Protein AF-A0A3D0N3Y1-F1 (afdb_monomer)

Foldseek 3Di:
DDPFDWDKDKDFDADLQRHTDDIDMDDTDGQDPVNCVVCPPNSVVCCLQPVGPLVRQVPDPDHDQEAEDADLSSLSNCVVDPHFYKYKAWADPVRDGPDDPDDPQQKDKDWDAAPVRTIIIIIHGGDDVVSVVSVCVVVNSSRDNDDPCVVVVVRVVVVVVVVPDDDDD

pLDDT: mean 86.11, std 14.55, range [34.03, 98.5]

Sequence (169 aa):
MADGQSYTGGLLVVNEDGFPQEFRCTEPIRPSTVQSILYGDSFRKYMFTQLIGRNLFDHLSLRPKIVLVDDDQLLLIQDELPVHVAHLARLDDDGDVVQVGLDEEESSTFSLSTPQGTRVSVSLRGNEPARTAECRTILDVCAARMDVYEPFSRVSAVLEALERQPKGR

Solvent-accessible surface area (backbone atoms only — not comparable to full-atom values): 10012 Å² total; per-residue (Å²): 129,87,77,70,70,66,46,68,47,68,47,75,44,54,52,59,69,60,52,80,74,47,78,46,65,55,72,74,43,63,73,48,73,66,54,48,66,75,41,46,82,56,37,60,54,49,43,52,32,54,68,35,48,40,48,50,57,72,70,46,89,72,83,72,84,61,47,79,38,82,45,71,79,58,46,69,28,41,86,72,43,100,47,53,45,34,24,52,40,67,33,51,98,88,63,51,74,76,75,77,95,60,62,72,84,48,35,36,75,49,77,49,58,24,79,84,66,52,39,33,37,38,39,30,77,40,68,50,70,68,61,54,52,51,54,46,58,56,46,53,58,26,20,67,57,22,64,83,64,56,60,56,56,53,44,53,53,50,52,54,52,59,70,69,49,76,78,81,130

Secondary structure (DSSP, 8-state):
------B--EEEEE-TT--EEEEEEPPPB---HHHHHHHTTHHHHHIIIIIIIIHHHHT-SS--SEEEESSGGGGGGGGT-SSEEEEEEEBPTT--BS---S-GGGEEEEEEE-TTS-EEEEEEES--HHHHHHHHHHHHHHHTTS-SSHHHHHHHHHHHHHHHS----

Mean predicted aligned error: 6.5 Å

Structure (mmCIF, N/CA/C/O backbone):
data_AF-A0A3D0N3Y1-F1
#
_entry.id   AF-A0A3D0N3Y1-F1
#
loop_
_atom_site.group_PDB
_atom_site.id
_atom_site.type_symbol
_atom_site.label_atom_id
_atom_site.label_alt_id
_atom_site.label_comp_id
_atom_site.label_asym_id
_atom_site.label_entity_id
_atom_site.label_seq_id
_atom_site.pdbx_PDB_ins_code
_atom_site.Cartn_x
_atom_site.Cartn_y
_atom_site.Cartn_z
_atom_site.occupancy
_atom_site.B_iso_or_equiv
_atom_site.auth_seq_id
_atom_site.auth_comp_id
_atom_site.auth_asym_id
_atom_site.auth_atom_id
_atom_site.pdbx_PDB_model_num
ATOM 1 N N . MET A 1 1 ? -17.364 19.155 22.578 1.00 34.03 1 MET A N 1
ATOM 2 C CA . MET A 1 1 ? -17.255 17.785 23.120 1.00 34.03 1 MET A CA 1
ATOM 3 C C . MET A 1 1 ? -16.553 16.982 22.046 1.00 34.03 1 MET A C 1
ATOM 5 O O . MET A 1 1 ? -17.043 17.004 20.928 1.00 34.03 1 MET A O 1
ATOM 9 N N . ALA A 1 2 ? -15.344 16.488 22.321 1.00 35.00 2 ALA A N 1
ATOM 10 C CA . ALA A 1 2 ? -14.410 16.007 21.301 1.00 35.00 2 ALA A CA 1
ATOM 11 C C . ALA A 1 2 ? -14.993 14.804 20.549 1.00 35.00 2 ALA A C 1
ATOM 13 O O . ALA A 1 2 ? -15.145 13.730 21.127 1.00 35.00 2 ALA A O 1
ATOM 14 N N . ASP A 1 3 ? -15.354 15.020 19.288 1.00 43.31 3 ASP A N 1
ATOM 15 C CA . ASP A 1 3 ? -15.762 13.955 18.384 1.00 43.31 3 ASP A CA 1
ATOM 16 C C . ASP A 1 3 ? -14.501 13.141 18.073 1.00 43.31 3 ASP A C 1
ATOM 18 O O . ASP A 1 3 ? -13.540 13.647 17.491 1.00 43.31 3 ASP A O 1
ATOM 22 N N . GLY A 1 4 ? -14.425 11.928 18.617 1.00 57.06 4 GLY A N 1
ATOM 23 C CA . GLY A 1 4 ? -13.249 11.079 18.480 1.00 57.06 4 GLY A CA 1
ATOM 24 C C . GLY A 1 4 ? -13.124 10.611 17.037 1.00 57.06 4 GLY A C 1
ATOM 25 O O . GLY A 1 4 ? -13.927 9.787 16.600 1.00 57.06 4 GLY A O 1
ATOM 26 N N . GLN A 1 5 ? -12.122 11.122 16.316 1.00 69.38 5 GLN A N 1
ATOM 27 C CA . GLN A 1 5 ? -11.796 10.703 14.954 1.00 69.38 5 GLN A CA 1
ATOM 28 C C . GLN A 1 5 ? -11.720 9.167 14.891 1.00 69.38 5 GLN A C 1
ATOM 30 O O . GLN A 1 5 ? -10.928 8.551 15.609 1.00 69.38 5 GLN A O 1
ATOM 35 N N . SER A 1 6 ? -12.564 8.544 14.066 1.00 84.06 6 SER A N 1
ATOM 36 C CA . SER A 1 6 ? -12.449 7.121 13.750 1.00 84.06 6 SER A CA 1
ATOM 37 C C . SER A 1 6 ? -11.559 6.924 12.535 1.00 84.06 6 SER A C 1
ATOM 39 O O . SER A 1 6 ? -11.642 7.693 11.580 1.00 84.06 6 SER A O 1
ATOM 41 N N . TYR A 1 7 ? -10.752 5.872 12.568 1.00 88.00 7 TYR A N 1
ATOM 42 C CA . TYR A 1 7 ? -9.857 5.498 11.484 1.00 88.00 7 TYR A CA 1
ATOM 43 C C . TYR A 1 7 ? -10.297 4.166 10.894 1.00 88.00 7 TYR A C 1
ATOM 45 O O . TYR A 1 7 ? -10.515 3.201 11.627 1.00 88.00 7 TYR A O 1
ATOM 53 N N . THR A 1 8 ? -10.390 4.113 9.573 1.00 91.81 8 THR A N 1
ATOM 54 C CA . THR A 1 8 ? -10.692 2.898 8.816 1.00 91.81 8 THR A CA 1
ATOM 55 C C . THR A 1 8 ? -9.591 2.721 7.781 1.00 91.81 8 THR A C 1
ATOM 57 O O . THR A 1 8 ? -9.229 3.684 7.111 1.00 91.81 8 THR A O 1
ATOM 60 N N . GLY A 1 9 ? -9.042 1.514 7.652 1.00 93.56 9 GLY A N 1
ATOM 61 C CA . GLY A 1 9 ? -8.105 1.189 6.579 1.00 93.56 9 GLY A CA 1
ATOM 62 C C . GLY A 1 9 ? -8.722 0.252 5.556 1.00 93.56 9 GLY A C 1
ATOM 63 O O . GLY A 1 9 ? -9.558 -0.584 5.901 1.00 93.56 9 GLY A O 1
ATOM 64 N N . GLY A 1 10 ? -8.274 0.366 4.309 1.00 96.38 10 GLY A N 1
ATOM 65 C CA . GLY A 1 10 ? -8.626 -0.534 3.218 1.00 96.38 10 GLY A CA 1
ATOM 66 C C . GLY A 1 10 ? -7.376 -1.025 2.496 1.00 96.38 10 GLY A C 1
ATOM 67 O O . GLY A 1 10 ? -6.402 -0.290 2.365 1.00 96.38 10 GLY A O 1
ATOM 68 N N . LEU A 1 11 ? -7.407 -2.270 2.031 1.00 97.88 11 LEU A N 1
ATOM 69 C CA . LEU A 1 11 ? -6.348 -2.889 1.242 1.00 97.88 11 LEU A CA 1
ATOM 70 C C . LEU A 1 11 ? -6.977 -3.613 0.054 1.00 97.88 11 LEU A C 1
ATOM 72 O O . LEU A 1 11 ? -7.769 -4.542 0.228 1.00 97.88 11 LEU A O 1
ATOM 76 N N . LEU A 1 12 ? -6.624 -3.172 -1.151 1.00 98.50 12 LEU A N 1
ATOM 77 C CA . LEU A 1 12 ? -7.068 -3.761 -2.409 1.00 98.50 12 LEU A CA 1
ATOM 78 C C . LEU A 1 12 ? -5.889 -4.455 -3.093 1.00 98.50 12 LEU A C 1
ATOM 80 O O . LEU A 1 12 ? -4.909 -3.811 -3.459 1.00 98.50 12 LEU A O 1
ATOM 84 N N . VAL A 1 13 ? -6.005 -5.762 -3.305 1.00 98.44 13 VAL A N 1
ATOM 85 C CA . VAL A 1 13 ? -5.075 -6.535 -4.131 1.00 98.44 13 VAL A CA 1
ATOM 86 C C . VAL A 1 13 ? -5.565 -6.494 -5.572 1.00 98.44 13 VAL A C 1
ATOM 88 O O . VAL A 1 13 ? -6.701 -6.878 -5.861 1.00 98.44 13 VAL A O 1
ATOM 91 N N . VAL A 1 14 ? -4.694 -6.064 -6.478 1.00 98.19 14 VAL A N 1
ATOM 92 C CA . VAL A 1 14 ? -4.914 -6.067 -7.929 1.00 98.19 14 VAL A CA 1
ATOM 93 C C . VAL A 1 14 ? -3.852 -6.923 -8.621 1.00 98.19 14 VAL A C 1
ATOM 95 O O . VAL A 1 14 ? -2.776 -7.148 -8.064 1.00 98.19 14 VAL A O 1
ATOM 98 N N . ASN A 1 15 ? -4.149 -7.414 -9.824 1.00 96.75 15 ASN A N 1
ATOM 99 C CA . ASN A 1 15 ? -3.128 -7.992 -10.704 1.00 96.75 15 ASN A CA 1
ATOM 100 C C . ASN A 1 15 ? -2.400 -6.894 -11.511 1.00 96.75 15 ASN A C 1
ATOM 102 O O . ASN A 1 15 ? -2.717 -5.713 -11.378 1.00 96.75 15 ASN A O 1
ATOM 106 N N . GLU A 1 16 ? -1.451 -7.275 -12.373 1.00 94.88 16 GLU A N 1
ATOM 107 C CA . GLU A 1 16 ? -0.682 -6.332 -13.201 1.00 94.88 16 GLU A CA 1
ATOM 108 C C . GLU A 1 16 ? -1.524 -5.522 -14.204 1.00 94.88 16 GLU A C 1
ATOM 110 O O . GLU A 1 16 ? -1.054 -4.515 -14.720 1.00 94.88 16 GLU A O 1
ATOM 115 N N . ASP A 1 17 ? -2.762 -5.941 -14.471 1.00 94.69 17 ASP A N 1
ATOM 116 C CA . ASP A 1 17 ? -3.725 -5.243 -15.330 1.00 94.69 17 ASP A CA 1
ATOM 117 C C . ASP A 1 17 ? -4.657 -4.304 -14.543 1.00 94.69 17 ASP A C 1
ATOM 119 O O . ASP A 1 17 ? -5.557 -3.687 -15.111 1.00 94.69 17 ASP A O 1
ATOM 123 N N . GLY A 1 18 ? -4.492 -4.217 -13.221 1.00 94.50 18 GLY A N 1
ATOM 124 C CA . GLY A 1 18 ? -5.340 -3.408 -12.348 1.00 94.50 18 GLY A CA 1
ATOM 125 C C . GLY A 1 18 ? -6.692 -4.043 -12.013 1.00 94.50 18 GLY A C 1
ATOM 126 O O . GLY A 1 18 ? -7.509 -3.404 -11.338 1.00 94.50 18 GLY A O 1
ATOM 127 N N . PHE A 1 19 ? -6.947 -5.294 -12.416 1.00 97.25 19 PHE A N 1
ATOM 128 C CA . PHE A 1 19 ? -8.180 -5.995 -12.057 1.00 97.25 19 PHE A CA 1
ATOM 129 C C . PHE A 1 19 ? -8.186 -6.348 -10.563 1.00 97.25 19 PHE A C 1
ATOM 131 O O . PHE A 1 19 ? -7.254 -7.008 -10.092 1.00 97.25 19 PHE A O 1
ATOM 138 N N . PRO A 1 20 ? -9.237 -5.963 -9.815 1.00 98.00 20 PRO A N 1
ATOM 139 C CA . PRO A 1 20 ? -9.332 -6.235 -8.385 1.00 98.00 20 PRO A CA 1
ATOM 140 C C . PRO A 1 20 ? -9.508 -7.736 -8.132 1.00 98.00 20 PRO A C 1
ATOM 142 O O . PRO A 1 20 ? -10.374 -8.371 -8.731 1.00 98.00 20 PRO A O 1
ATOM 145 N N . GLN A 1 21 ? -8.682 -8.294 -7.249 1.00 98.19 21 GLN A N 1
ATOM 146 C CA . GLN A 1 21 ? -8.660 -9.721 -6.909 1.00 98.19 21 GLN A CA 1
ATOM 147 C C . GLN A 1 21 ? -9.186 -9.982 -5.495 1.00 98.19 21 GLN A C 1
ATOM 149 O O . GLN A 1 21 ? -9.940 -10.925 -5.271 1.00 98.19 21 GLN A O 1
ATOM 154 N N . GLU A 1 22 ? -8.801 -9.145 -4.532 1.00 98.38 22 GLU A N 1
ATOM 155 C CA . GLU A 1 22 ? -9.214 -9.268 -3.135 1.00 98.38 22 GLU A CA 1
ATOM 156 C C . GLU A 1 22 ? -9.285 -7.880 -2.495 1.00 98.38 22 GLU A C 1
ATOM 158 O O . GLU A 1 22 ? -8.412 -7.048 -2.726 1.00 98.38 22 GLU A O 1
ATOM 163 N N . PHE A 1 23 ? -10.310 -7.630 -1.681 1.00 97.94 23 PHE A N 1
ATOM 164 C CA . PHE A 1 23 ? -10.439 -6.406 -0.893 1.00 97.94 23 PHE A CA 1
ATOM 165 C C . PHE A 1 23 ? -10.650 -6.748 0.581 1.00 97.94 23 PHE A C 1
ATOM 167 O O . PHE A 1 23 ? -11.456 -7.621 0.916 1.00 97.94 23 PHE A O 1
ATOM 174 N N . ARG A 1 24 ? -9.946 -6.035 1.461 1.00 97.50 24 ARG A N 1
ATOM 175 C CA . ARG A 1 24 ? -10.121 -6.073 2.916 1.00 97.50 24 ARG A CA 1
ATOM 176 C C . ARG A 1 24 ? -10.264 -4.654 3.446 1.00 97.50 24 ARG A C 1
ATOM 178 O O . ARG A 1 24 ? -9.642 -3.733 2.928 1.00 97.50 24 ARG A O 1
ATOM 185 N N . CYS A 1 25 ? -11.037 -4.494 4.510 1.00 96.50 25 CYS A N 1
ATOM 186 C CA . CYS A 1 25 ? -11.082 -3.264 5.289 1.00 96.50 25 CYS A CA 1
ATOM 187 C C . CYS A 1 25 ? -11.163 -3.593 6.779 1.00 96.50 25 CYS A C 1
ATOM 189 O O . CYS A 1 25 ? -11.646 -4.664 7.155 1.00 96.50 25 CYS A O 1
ATOM 191 N N . THR A 1 26 ? -10.694 -2.681 7.623 1.00 94.56 26 THR A N 1
ATOM 192 C CA . THR A 1 26 ? -10.857 -2.806 9.074 1.00 94.56 26 THR A CA 1
ATOM 193 C C . THR A 1 26 ? -12.243 -2.334 9.496 1.00 94.56 26 THR A C 1
ATOM 195 O O . THR A 1 26 ? -12.900 -1.569 8.789 1.00 94.56 26 THR A O 1
ATOM 198 N N . GLU A 1 27 ? -12.687 -2.730 10.687 1.00 90.81 27 GLU A N 1
ATOM 199 C CA . GLU A 1 27 ? -13.739 -1.969 11.362 1.00 90.81 27 GLU A CA 1
ATOM 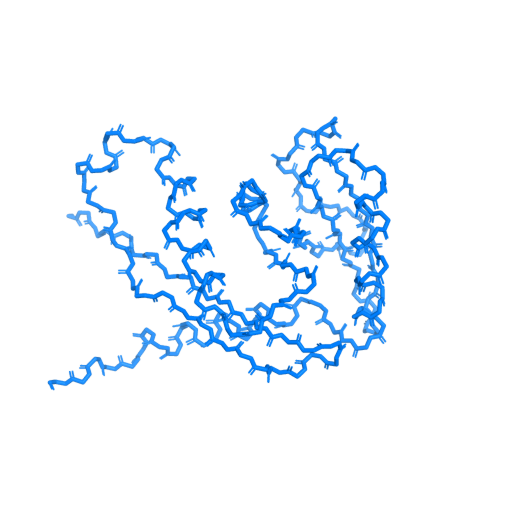200 C C . GLU A 1 27 ? -13.206 -0.583 11.782 1.00 90.81 27 GLU A C 1
ATOM 202 O O . GLU A 1 27 ? -11.991 -0.426 11.952 1.00 90.81 27 GLU A O 1
ATOM 207 N N . PRO A 1 28 ? -14.079 0.428 11.969 1.00 89.81 28 PRO A N 1
ATOM 208 C CA . PRO A 1 28 ? -13.653 1.744 12.434 1.00 89.81 28 PRO A CA 1
ATOM 209 C C . PRO A 1 28 ? -12.985 1.672 13.812 1.00 89.81 28 PRO A C 1
ATOM 211 O O . PRO A 1 28 ? -13.615 1.316 14.811 1.00 89.81 28 PRO A O 1
ATOM 214 N N . ILE A 1 29 ? -11.719 2.071 13.880 1.00 87.38 29 ILE A N 1
ATOM 215 C CA . ILE A 1 29 ? -10.925 2.116 15.106 1.00 87.38 29 ILE A CA 1
ATOM 216 C C . ILE A 1 29 ? -11.067 3.500 15.726 1.00 87.38 29 ILE A C 1
ATOM 218 O O . ILE A 1 29 ? -10.765 4.514 15.098 1.00 87.38 29 ILE A O 1
ATOM 222 N N . ARG A 1 30 ? -11.519 3.548 16.980 1.00 85.81 30 ARG A N 1
ATOM 223 C CA . ARG A 1 30 ? -11.622 4.785 17.760 1.00 85.81 30 ARG A CA 1
ATOM 224 C C . ARG A 1 30 ? -10.581 4.767 18.873 1.00 85.81 30 ARG A C 1
ATOM 226 O O . ARG A 1 30 ? -10.722 3.967 19.799 1.00 85.81 30 ARG A O 1
ATOM 233 N N . PRO A 1 31 ? -9.556 5.629 18.808 1.00 77.00 31 PRO A N 1
ATOM 234 C CA . PRO A 1 31 ? -8.602 5.776 19.896 1.00 77.00 31 PRO A CA 1
ATOM 235 C C . PRO A 1 31 ? -9.341 6.178 21.171 1.00 77.00 31 PRO A C 1
ATOM 237 O O . PRO A 1 31 ? -10.127 7.128 21.159 1.00 77.00 31 PRO A O 1
ATOM 240 N N . SER A 1 32 ? -9.107 5.482 22.283 1.00 80.00 32 SER A N 1
ATOM 241 C CA . SER A 1 32 ? -9.617 5.979 23.564 1.00 80.00 32 SER A CA 1
ATOM 242 C C . SER A 1 32 ? -8.782 7.174 24.029 1.00 80.00 32 SER A C 1
ATOM 244 O O . SER A 1 32 ? -7.571 7.213 23.812 1.00 80.00 32 SER A O 1
ATOM 246 N N . THR A 1 33 ? -9.397 8.121 24.742 1.00 76.81 33 THR A N 1
ATOM 247 C CA . THR A 1 33 ? -8.686 9.284 25.307 1.00 76.81 33 THR A CA 1
ATOM 248 C C . THR A 1 33 ? -7.487 8.866 26.162 1.00 76.81 33 THR A C 1
ATOM 250 O O . THR A 1 33 ? -6.437 9.495 26.105 1.00 76.81 33 THR A O 1
ATOM 253 N N . VAL A 1 34 ? -7.617 7.767 26.914 1.00 80.25 34 VAL A N 1
ATOM 254 C CA . VAL A 1 34 ? -6.527 7.208 27.727 1.00 80.25 34 VAL A CA 1
ATOM 255 C C . VAL A 1 34 ? -5.376 6.716 26.848 1.00 80.25 34 VAL A C 1
ATOM 257 O O . VAL A 1 34 ? -4.229 7.052 27.122 1.00 80.25 34 VAL A O 1
ATOM 260 N N . GLN A 1 35 ? -5.657 5.971 25.774 1.00 73.12 35 GLN A N 1
ATOM 261 C CA . GLN A 1 35 ? -4.623 5.514 24.837 1.00 73.12 35 GLN A CA 1
ATOM 262 C C . GLN A 1 35 ? -3.910 6.695 24.170 1.00 73.12 35 GLN A C 1
ATOM 264 O O . GLN A 1 35 ? -2.684 6.718 24.139 1.00 73.12 35 GLN A O 1
ATOM 269 N N . SER A 1 36 ? -4.648 7.704 23.704 1.00 74.75 36 SER A N 1
ATOM 270 C CA . SER A 1 36 ? -4.043 8.894 23.094 1.00 74.75 36 SER A CA 1
ATOM 271 C C . SER A 1 36 ? -3.103 9.628 24.056 1.00 74.75 36 SER A C 1
ATOM 273 O O . SER A 1 36 ? -2.031 10.055 23.642 1.00 74.75 36 SER A O 1
ATOM 275 N N . ILE A 1 37 ? -3.460 9.726 25.343 1.00 79.56 37 ILE A N 1
ATOM 276 C CA . ILE A 1 37 ? -2.592 10.329 26.367 1.00 79.56 37 ILE A CA 1
ATOM 277 C C . ILE A 1 37 ? -1.351 9.466 26.627 1.00 79.56 37 ILE A C 1
ATOM 279 O O . ILE A 1 37 ? -0.249 9.999 26.709 1.00 79.56 37 ILE A O 1
ATOM 283 N N . LEU A 1 38 ? -1.514 8.146 26.766 1.00 80.25 38 LEU A N 1
ATOM 284 C CA . LEU A 1 38 ? -0.414 7.241 27.122 1.00 80.25 38 LEU A CA 1
ATOM 285 C C . LEU A 1 38 ? 0.638 7.109 26.018 1.00 80.25 38 LEU A C 1
ATOM 287 O O . LEU A 1 38 ? 1.823 6.991 26.316 1.00 80.25 38 LEU A O 1
ATOM 291 N N . TYR A 1 39 ? 0.208 7.095 24.759 1.00 73.81 39 TYR A N 1
ATOM 292 C CA . TYR A 1 39 ? 1.088 6.827 23.624 1.00 73.81 39 TYR A CA 1
ATOM 293 C C . TYR A 1 39 ? 1.543 8.098 22.892 1.00 73.81 39 TYR A C 1
ATOM 295 O O . TYR A 1 39 ? 2.495 8.025 22.111 1.00 73.81 39 TYR A O 1
ATOM 303 N N . GLY A 1 40 ? 0.895 9.245 23.133 1.00 79.06 40 GLY A N 1
ATOM 304 C CA . GLY A 1 40 ? 1.218 10.516 22.482 1.00 79.06 40 GLY A CA 1
ATOM 305 C C . GLY A 1 40 ? 1.342 10.372 20.961 1.00 79.06 40 GLY A C 1
ATOM 306 O O . GLY A 1 40 ? 0.559 9.663 20.324 1.00 79.06 40 GLY A O 1
ATOM 307 N N . ASP A 1 41 ? 2.382 10.974 20.387 1.00 73.00 41 ASP A N 1
ATOM 308 C CA . ASP A 1 41 ? 2.642 10.957 18.939 1.00 73.00 41 ASP A CA 1
ATOM 309 C C . ASP A 1 41 ? 2.949 9.552 18.386 1.00 73.00 41 ASP A C 1
ATOM 311 O O . ASP A 1 41 ? 2.703 9.265 17.213 1.00 73.00 41 ASP A O 1
ATOM 315 N N . SER A 1 42 ? 3.407 8.624 19.237 1.00 80.44 42 SER A N 1
ATOM 316 C CA . SER A 1 42 ? 3.676 7.234 18.834 1.00 80.44 42 SER A CA 1
ATOM 317 C C . SER A 1 42 ? 2.398 6.424 18.608 1.00 80.44 42 SER A C 1
ATOM 319 O O . SER A 1 42 ? 2.438 5.381 17.949 1.00 80.44 42 SER A O 1
ATOM 321 N N . PHE A 1 43 ? 1.253 6.901 19.108 1.00 82.31 43 PHE A N 1
ATOM 322 C CA . PHE A 1 43 ? -0.022 6.216 18.926 1.00 82.31 43 PHE A CA 1
ATOM 323 C C . PHE A 1 43 ? -0.401 6.102 17.451 1.00 82.31 43 PHE A C 1
ATOM 325 O O . PHE A 1 43 ? -0.856 5.050 17.008 1.00 82.31 43 PHE A O 1
ATOM 332 N N . ARG A 1 44 ? -0.183 7.174 16.680 1.00 81.25 44 ARG A N 1
ATOM 333 C CA . ARG A 1 44 ? -0.533 7.223 15.258 1.00 81.25 44 ARG A CA 1
ATOM 334 C C . ARG A 1 44 ? 0.276 6.200 14.459 1.00 81.25 44 ARG A C 1
ATOM 336 O O . ARG A 1 44 ? -0.306 5.469 13.663 1.00 81.25 44 ARG A O 1
ATOM 343 N N . LYS A 1 45 ? 1.576 6.066 14.762 1.00 85.06 45 LYS A N 1
ATOM 344 C CA . LYS A 1 45 ? 2.440 5.016 14.201 1.00 85.06 45 LYS A CA 1
ATOM 345 C C . LYS A 1 45 ? 1.886 3.626 14.515 1.00 85.06 45 LYS A C 1
ATOM 347 O O . LYS A 1 45 ? 1.600 2.879 13.590 1.00 85.06 45 LYS A O 1
ATOM 352 N N . TYR A 1 46 ? 1.682 3.303 15.794 1.00 87.38 46 TYR A N 1
ATOM 353 C CA . TYR A 1 46 ? 1.161 1.993 16.204 1.00 87.38 46 TYR A CA 1
ATOM 354 C C . TYR A 1 46 ? -0.197 1.674 15.561 1.00 87.38 46 TYR A C 1
ATOM 356 O O . TYR A 1 46 ? -0.430 0.563 15.091 1.00 87.38 46 TYR A O 1
ATOM 364 N N . MET A 1 47 ? -1.093 2.656 15.500 1.00 88.69 47 MET A N 1
ATOM 365 C CA . MET A 1 47 ? -2.414 2.492 14.910 1.00 88.69 47 MET A CA 1
ATOM 366 C C . MET A 1 47 ? -2.336 2.150 13.418 1.00 88.69 47 MET A C 1
ATOM 368 O O . MET A 1 47 ? -2.959 1.181 12.989 1.00 88.69 47 MET A O 1
ATOM 372 N N . PHE A 1 48 ? -1.564 2.901 12.632 1.00 88.69 48 PHE A N 1
ATOM 373 C CA . PHE A 1 48 ? -1.473 2.651 11.195 1.00 88.69 48 PHE A CA 1
ATOM 374 C C . PHE A 1 48 ? -0.685 1.390 10.856 1.00 88.69 48 PHE A C 1
ATOM 376 O O . PHE A 1 48 ? -1.102 0.643 9.971 1.00 88.69 48 PHE A O 1
ATOM 383 N N . THR A 1 49 ? 0.413 1.115 11.564 1.00 90.88 49 THR A N 1
ATOM 384 C CA . THR A 1 49 ? 1.254 -0.036 11.235 1.00 90.88 49 THR A CA 1
ATOM 385 C C . THR A 1 49 ? 0.681 -1.339 11.785 1.00 90.88 49 THR A C 1
ATOM 387 O O . THR A 1 49 ? 0.478 -2.277 11.021 1.00 90.88 49 THR A O 1
ATOM 390 N N . GLN A 1 50 ? 0.357 -1.398 13.079 1.00 90.44 50 GLN A N 1
ATOM 391 C CA . GLN A 1 50 ? -0.037 -2.639 13.756 1.00 90.44 50 GLN A CA 1
ATOM 392 C C . GLN A 1 50 ? -1.538 -2.903 13.674 1.00 90.44 50 GLN A C 1
ATOM 394 O O . GLN A 1 50 ? -1.964 -3.982 13.264 1.00 90.44 50 GLN A O 1
ATOM 399 N N . LEU A 1 51 ? -2.358 -1.927 14.074 1.00 90.88 51 LEU A N 1
ATOM 400 C CA . LEU A 1 51 ? -3.802 -2.155 14.183 1.00 90.88 51 LEU A CA 1
ATOM 401 C C . LEU A 1 51 ? -4.489 -2.206 12.821 1.00 90.88 51 LEU A C 1
ATOM 403 O O . LEU A 1 51 ? -5.436 -2.969 12.651 1.00 90.88 51 LEU A O 1
ATOM 407 N N . ILE A 1 52 ? -4.027 -1.390 11.872 1.00 93.56 52 ILE A N 1
ATOM 408 C CA . ILE A 1 52 ? -4.631 -1.295 10.547 1.00 93.56 52 ILE A CA 1
ATOM 409 C C . ILE A 1 52 ? -3.853 -2.130 9.540 1.00 93.56 52 ILE A C 1
ATOM 411 O O . ILE A 1 52 ? -4.339 -3.168 9.099 1.00 93.56 52 ILE A O 1
ATOM 415 N N . GLY A 1 53 ? -2.656 -1.701 9.149 1.00 94.25 53 GLY A N 1
ATOM 416 C CA . GLY A 1 53 ? -2.036 -2.271 7.962 1.00 94.25 53 GLY A CA 1
ATOM 417 C C . GLY A 1 53 ? -1.547 -3.711 8.149 1.00 94.25 53 GLY A C 1
ATOM 418 O O . GLY A 1 53 ? -1.801 -4.542 7.278 1.00 94.25 53 GLY A O 1
ATOM 419 N N . ARG A 1 54 ? -0.933 -4.055 9.292 1.00 95.25 54 ARG A N 1
ATOM 420 C CA . ARG A 1 54 ? -0.541 -5.443 9.585 1.00 95.25 54 ARG A CA 1
ATOM 421 C C . ARG A 1 54 ? -1.758 -6.358 9.668 1.00 95.25 54 ARG A C 1
ATOM 423 O O . ARG A 1 54 ? -1.743 -7.434 9.077 1.00 95.25 54 ARG A O 1
ATOM 430 N N . ASN A 1 55 ? -2.827 -5.907 10.328 1.00 95.44 55 ASN A N 1
ATOM 431 C CA . ASN A 1 55 ? -4.084 -6.649 10.400 1.00 95.44 55 ASN A CA 1
ATOM 432 C C . ASN A 1 55 ? -4.677 -6.916 9.005 1.00 95.44 55 ASN A C 1
ATOM 434 O O . ASN A 1 55 ? -5.009 -8.059 8.690 1.00 95.44 55 ASN A O 1
ATOM 438 N N . LEU A 1 56 ? -4.755 -5.890 8.150 1.00 96.88 56 LEU A N 1
ATOM 439 C CA . LEU A 1 56 ? -5.226 -6.030 6.769 1.00 96.88 56 LEU A CA 1
ATOM 440 C C . LEU A 1 56 ? -4.388 -7.044 5.986 1.00 96.88 56 LEU A C 1
ATOM 442 O O . LEU A 1 56 ? -4.951 -7.896 5.300 1.00 96.88 56 LEU A O 1
ATOM 446 N N . PHE A 1 57 ? -3.060 -6.965 6.103 1.00 97.31 57 PHE A N 1
ATOM 447 C CA . PHE A 1 57 ? -2.137 -7.843 5.389 1.00 97.31 57 PHE A CA 1
ATOM 448 C C . PHE A 1 57 ? -2.243 -9.305 5.841 1.00 97.31 57 PHE A C 1
ATOM 450 O O . PHE A 1 57 ? -2.330 -10.205 5.004 1.00 97.31 57 PHE A O 1
ATOM 457 N N . ASP A 1 58 ? -2.281 -9.554 7.153 1.00 96.56 58 ASP A N 1
ATOM 458 C CA . ASP A 1 58 ? -2.368 -10.907 7.716 1.00 96.56 58 ASP A CA 1
ATOM 459 C C . ASP A 1 58 ? -3.672 -11.619 7.313 1.00 96.56 58 ASP A C 1
ATOM 461 O O . ASP A 1 58 ? -3.698 -12.846 7.177 1.00 96.56 58 ASP A O 1
ATOM 465 N N . HIS A 1 59 ? -4.741 -10.856 7.069 1.00 96.69 59 HIS A N 1
ATOM 466 C CA . HIS A 1 59 ? -6.039 -11.365 6.622 1.00 96.69 59 HIS A CA 1
ATOM 467 C C . HIS A 1 59 ? -6.194 -11.498 5.102 1.00 96.69 59 HIS A C 1
ATOM 469 O O . HIS A 1 59 ? -7.248 -11.949 4.639 1.00 96.69 59 HIS A O 1
ATOM 475 N N . LEU A 1 60 ? -5.174 -11.157 4.313 1.00 97.44 60 LEU A N 1
ATOM 476 C CA . LEU A 1 60 ? -5.195 -11.458 2.887 1.00 97.44 60 LEU A CA 1
ATOM 477 C C . LEU A 1 60 ? -5.130 -12.969 2.644 1.00 97.44 60 LEU A C 1
ATOM 479 O O . LEU A 1 60 ? -4.407 -13.704 3.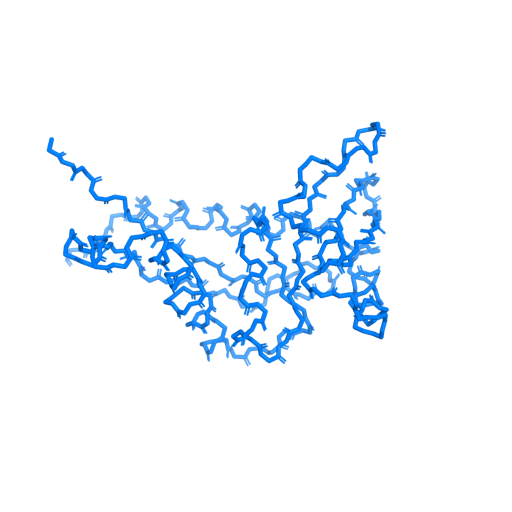320 1.00 97.44 60 LEU A O 1
ATOM 483 N N . SER A 1 61 ? -5.840 -13.436 1.622 1.00 97.31 61 SER A N 1
ATOM 484 C CA . SER A 1 61 ? -5.688 -14.789 1.076 1.00 97.31 61 SER A CA 1
ATOM 485 C C . SER A 1 61 ? -4.626 -14.814 -0.026 1.00 97.31 61 SER A C 1
ATOM 487 O O . SER A 1 61 ? -3.851 -15.764 -0.125 1.00 97.31 61 SER A O 1
ATOM 489 N N . LEU A 1 62 ? -4.540 -13.743 -0.815 1.00 96.56 62 LEU A N 1
ATOM 490 C CA . LEU A 1 62 ? -3.514 -13.537 -1.833 1.00 96.56 62 LEU A CA 1
ATOM 491 C C . LEU A 1 62 ? -2.289 -12.837 -1.234 1.00 96.56 62 LEU A C 1
ATOM 493 O O . LEU A 1 62 ? -2.410 -11.898 -0.455 1.00 96.56 62 LEU A O 1
ATOM 497 N N . ARG A 1 63 ? -1.081 -13.285 -1.588 1.00 95.38 63 ARG A N 1
ATOM 498 C CA . ARG A 1 63 ? 0.170 -12.641 -1.155 1.00 95.38 63 ARG A CA 1
ATOM 499 C C . ARG A 1 63 ? 0.665 -11.707 -2.265 1.00 95.38 63 ARG A C 1
ATOM 501 O O . ARG A 1 63 ? 1.131 -12.216 -3.287 1.00 95.38 63 ARG A O 1
ATOM 508 N N . PRO A 1 64 ? 0.537 -10.374 -2.119 1.00 96.88 64 PRO A N 1
ATOM 509 C CA . PRO A 1 64 ? 1.031 -9.441 -3.123 1.00 96.88 64 PRO A CA 1
ATOM 510 C C . PRO A 1 64 ? 2.564 -9.457 -3.161 1.00 96.88 64 PRO A C 1
ATOM 512 O O . PRO A 1 64 ? 3.214 -9.810 -2.179 1.00 96.88 64 PRO A O 1
ATOM 515 N N . LYS A 1 65 ? 3.144 -9.058 -4.298 1.00 96.56 65 LYS A N 1
ATOM 516 C CA . LYS A 1 65 ? 4.605 -8.915 -4.452 1.00 96.56 65 LYS A CA 1
ATOM 517 C C . LYS A 1 65 ? 5.136 -7.598 -3.882 1.00 96.56 65 LYS A C 1
ATOM 519 O O . LYS A 1 65 ? 6.309 -7.502 -3.547 1.00 96.56 65 LYS A O 1
ATOM 524 N N . ILE A 1 66 ? 4.273 -6.589 -3.812 1.00 97.56 66 ILE A N 1
ATOM 525 C CA . ILE A 1 66 ? 4.562 -5.256 -3.295 1.00 97.56 66 ILE A CA 1
ATOM 526 C C . ILE A 1 66 ? 3.269 -4.658 -2.739 1.00 97.56 66 ILE A C 1
ATOM 528 O O . ILE A 1 66 ? 2.188 -4.912 -3.274 1.00 97.56 66 ILE A O 1
ATOM 532 N N . VAL A 1 67 ? 3.379 -3.888 -1.663 1.00 97.88 67 VAL A N 1
ATOM 533 C CA . VAL A 1 67 ? 2.300 -3.078 -1.094 1.00 97.88 67 VAL A CA 1
ATOM 534 C C . VAL A 1 67 ? 2.582 -1.618 -1.419 1.00 97.88 67 VAL A C 1
ATOM 536 O O . VAL A 1 67 ? 3.704 -1.143 -1.258 1.00 97.88 67 VAL A O 1
ATOM 539 N N . LEU A 1 68 ? 1.557 -0.917 -1.892 1.00 97.50 68 LEU A N 1
ATOM 540 C CA . LEU A 1 68 ? 1.634 0.492 -2.254 1.00 97.50 68 LEU A CA 1
ATOM 541 C C . LEU A 1 68 ? 0.834 1.320 -1.254 1.00 97.50 68 LEU A C 1
ATOM 543 O O . LEU A 1 68 ? -0.259 0.913 -0.861 1.00 97.50 68 LEU A O 1
ATOM 547 N N . VAL A 1 69 ? 1.386 2.463 -0.856 1.00 95.88 69 VAL A N 1
ATOM 548 C CA . VAL A 1 69 ? 0.748 3.436 0.042 1.00 95.88 69 VAL A CA 1
ATOM 549 C C . VAL A 1 69 ? 0.754 4.825 -0.594 1.00 95.88 69 VAL A C 1
ATOM 551 O O . VAL A 1 69 ? 1.641 5.139 -1.386 1.00 95.88 69 VAL A O 1
ATOM 554 N N . ASP A 1 70 ? -0.237 5.643 -0.260 1.00 91.50 70 ASP A N 1
ATOM 555 C CA . ASP A 1 70 ? -0.456 7.003 -0.776 1.00 91.50 70 ASP A CA 1
ATOM 556 C C . ASP A 1 70 ? -0.110 8.109 0.240 1.00 91.50 70 ASP A C 1
ATOM 558 O O . ASP A 1 70 ? -0.238 9.290 -0.069 1.00 91.50 70 ASP A O 1
ATOM 562 N N . ASP A 1 71 ? 0.345 7.719 1.434 1.00 89.19 71 ASP A N 1
ATOM 563 C CA . ASP A 1 71 ? 0.844 8.592 2.499 1.00 89.19 71 ASP A CA 1
ATOM 564 C C . ASP A 1 71 ? 2.240 8.097 2.925 1.00 89.19 71 ASP A C 1
ATOM 566 O O . ASP A 1 71 ? 2.444 6.907 3.200 1.00 89.19 71 ASP A O 1
ATOM 570 N N . ASP A 1 72 ? 3.224 8.996 2.951 1.00 86.81 72 ASP A N 1
ATOM 571 C CA . ASP A 1 72 ? 4.622 8.676 3.243 1.00 86.81 72 ASP A CA 1
ATOM 572 C C . ASP A 1 72 ? 4.828 8.185 4.683 1.00 86.81 72 ASP A C 1
ATOM 574 O O . ASP A 1 72 ? 5.694 7.342 4.940 1.00 86.81 72 ASP A O 1
ATOM 578 N N . GLN A 1 73 ? 3.976 8.604 5.620 1.00 85.25 73 GLN A N 1
ATOM 579 C CA . GLN A 1 73 ? 4.005 8.155 7.010 1.00 85.25 73 GLN A CA 1
ATOM 580 C C . GLN A 1 73 ? 3.690 6.658 7.128 1.00 85.25 73 GLN A C 1
ATOM 582 O O . GLN A 1 73 ? 4.100 6.007 8.095 1.00 85.25 73 GLN A O 1
ATOM 587 N N . LEU A 1 74 ? 3.004 6.080 6.136 1.00 90.94 74 LEU A N 1
ATOM 588 C CA . LEU A 1 74 ? 2.710 4.650 6.088 1.00 90.94 74 LEU A CA 1
ATOM 589 C C . LEU A 1 74 ? 3.926 3.802 5.696 1.00 90.94 74 LEU A C 1
ATOM 591 O O . LEU A 1 74 ? 3.902 2.598 5.940 1.00 90.94 74 LEU A O 1
ATOM 595 N N . LEU A 1 75 ? 5.028 4.384 5.200 1.00 92.00 75 LEU A N 1
ATOM 596 C CA . LEU A 1 75 ? 6.272 3.638 4.934 1.00 92.00 75 LEU A CA 1
ATOM 597 C C . LEU A 1 75 ? 6.855 2.969 6.183 1.00 92.00 75 LEU A C 1
ATOM 599 O O . LEU A 1 75 ? 7.582 1.980 6.076 1.00 92.00 75 LEU A O 1
ATOM 603 N N . LEU A 1 76 ? 6.501 3.461 7.372 1.00 89.19 76 LEU A N 1
ATOM 604 C CA . LEU A 1 76 ? 6.864 2.852 8.652 1.00 89.19 76 LEU A CA 1
ATOM 605 C C . LEU A 1 76 ? 6.332 1.418 8.805 1.00 89.19 76 LEU A C 1
ATOM 607 O O . LEU A 1 76 ? 6.845 0.673 9.635 1.00 89.19 76 LEU A O 1
ATOM 611 N N . ILE A 1 77 ? 5.329 1.015 8.018 1.00 93.06 77 ILE A N 1
ATOM 612 C CA . ILE A 1 77 ? 4.790 -0.347 8.043 1.00 93.06 77 ILE A CA 1
ATOM 613 C C . ILE A 1 77 ? 5.729 -1.380 7.411 1.00 93.06 77 ILE A C 1
ATOM 615 O O . ILE A 1 77 ? 5.550 -2.574 7.630 1.00 93.06 77 ILE A O 1
ATOM 619 N N . GLN A 1 78 ? 6.746 -0.950 6.656 1.00 93.44 78 GLN A N 1
ATOM 620 C CA . GLN A 1 78 ? 7.746 -1.857 6.086 1.00 93.44 78 GLN A CA 1
ATOM 621 C C . GLN A 1 78 ? 8.379 -2.763 7.153 1.00 93.44 78 GLN A C 1
ATOM 623 O O . GLN A 1 78 ? 8.643 -3.928 6.870 1.00 93.44 78 GLN A O 1
ATOM 628 N N . ASP A 1 79 ? 8.580 -2.243 8.368 1.00 90.75 79 ASP A N 1
ATOM 629 C CA . ASP A 1 79 ? 9.175 -2.982 9.488 1.00 90.75 79 ASP A CA 1
ATOM 630 C C . ASP A 1 79 ? 8.236 -4.099 10.006 1.00 90.75 79 ASP A C 1
ATOM 632 O O . ASP A 1 79 ? 8.674 -5.025 10.685 1.00 90.75 79 ASP A O 1
ATOM 636 N N . GLU A 1 80 ? 6.946 -4.036 9.659 1.00 93.88 80 GLU A N 1
ATOM 637 C CA . GLU A 1 80 ? 5.908 -4.969 10.100 1.00 93.88 80 GLU A CA 1
ATOM 638 C C . GLU A 1 80 ? 5.496 -5.975 9.027 1.00 93.88 80 GLU A C 1
ATOM 640 O O . GLU A 1 80 ? 4.866 -6.982 9.355 1.00 93.88 80 GLU A O 1
ATOM 645 N N . LEU A 1 81 ? 5.799 -5.728 7.750 1.00 95.44 81 LEU A N 1
ATOM 646 C CA . LEU A 1 81 ? 5.352 -6.583 6.652 1.00 95.44 81 LEU A CA 1
ATOM 647 C C . LEU A 1 81 ? 6.506 -7.400 6.060 1.00 95.44 81 LEU A C 1
ATOM 649 O O . LEU A 1 81 ? 7.581 -6.864 5.808 1.00 95.44 81 LEU A O 1
ATOM 653 N N . PRO A 1 82 ? 6.281 -8.684 5.729 1.00 95.00 82 PRO A N 1
ATOM 654 C CA . PRO A 1 82 ? 7.279 -9.529 5.072 1.00 95.00 82 PRO A CA 1
ATOM 655 C C . PRO A 1 82 ? 7.377 -9.270 3.554 1.00 95.00 82 PRO A C 1
ATOM 657 O O . PRO A 1 82 ? 7.843 -10.129 2.811 1.00 95.00 82 PRO A O 1
ATOM 660 N N . VAL A 1 83 ? 6.872 -8.130 3.076 1.00 96.38 83 VAL A N 1
ATOM 661 C CA . VAL A 1 83 ? 6.824 -7.739 1.663 1.00 96.38 83 VAL A CA 1
ATOM 662 C C . VAL A 1 83 ? 7.326 -6.307 1.517 1.00 96.38 83 VAL A C 1
ATOM 664 O O . VAL A 1 83 ? 7.278 -5.523 2.466 1.00 96.38 83 VAL A O 1
ATOM 667 N N . HIS A 1 84 ? 7.793 -5.955 0.323 1.00 96.06 84 HIS A N 1
ATOM 668 C CA . HIS A 1 84 ? 8.172 -4.585 0.002 1.00 96.06 84 HIS A CA 1
ATOM 669 C C . HIS A 1 84 ? 6.975 -3.642 0.097 1.00 96.06 84 HIS A C 1
ATOM 671 O O . HIS A 1 84 ? 5.898 -3.938 -0.421 1.00 96.06 84 HIS A O 1
ATOM 677 N N . VAL A 1 85 ? 7.193 -2.493 0.721 1.00 97.00 85 VAL A N 1
ATOM 678 C CA . VAL A 1 85 ? 6.259 -1.377 0.823 1.00 97.00 85 VAL A CA 1
ATOM 679 C C . VAL A 1 85 ? 6.875 -0.176 0.127 1.00 97.00 85 VAL A C 1
ATOM 681 O O . VAL A 1 85 ? 8.026 0.175 0.403 1.00 97.00 85 VAL A O 1
ATOM 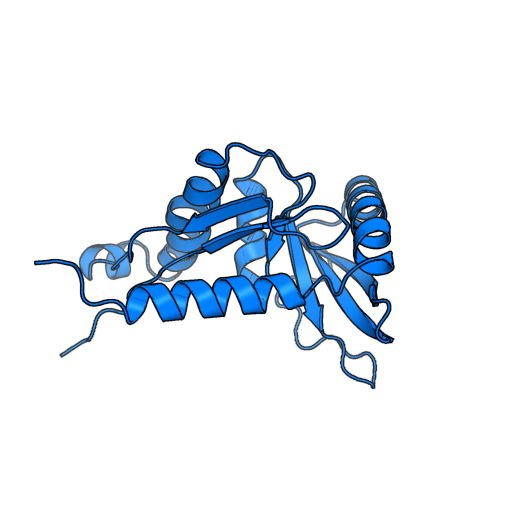684 N N . ALA A 1 86 ? 6.105 0.451 -0.756 1.00 96.62 86 ALA A N 1
ATOM 685 C CA . ALA A 1 86 ? 6.506 1.657 -1.459 1.00 96.62 86 ALA A CA 1
ATOM 686 C C . ALA A 1 86 ? 5.423 2.730 -1.374 1.00 96.62 86 ALA A C 1
ATOM 688 O O . ALA A 1 86 ? 4.234 2.441 -1.504 1.00 96.62 86 ALA A O 1
ATOM 689 N N . HIS A 1 87 ? 5.848 3.971 -1.183 1.00 95.56 87 HIS A N 1
ATOM 690 C CA . HIS A 1 87 ? 4.982 5.137 -1.244 1.00 95.56 87 HIS A CA 1
ATOM 691 C C . HIS A 1 87 ? 4.946 5.668 -2.670 1.00 95.56 87 HIS A C 1
ATOM 693 O O . HIS A 1 87 ? 5.996 5.776 -3.307 1.00 95.56 87 HIS A O 1
ATOM 699 N N . LEU A 1 88 ? 3.753 6.000 -3.154 1.00 93.94 88 LEU A N 1
ATOM 700 C CA . LEU A 1 88 ? 3.549 6.640 -4.444 1.00 93.94 88 LEU A CA 1
ATOM 701 C C . LEU A 1 88 ? 3.126 8.094 -4.251 1.00 93.94 88 LEU A C 1
ATOM 703 O O . LEU A 1 88 ? 2.097 8.363 -3.641 1.00 93.94 88 LEU A O 1
ATOM 707 N N . ALA A 1 89 ? 3.857 9.012 -4.876 1.00 90.44 89 ALA A N 1
ATOM 708 C CA . ALA A 1 89 ? 3.466 10.412 -5.008 1.00 90.44 89 ALA A CA 1
ATOM 709 C C . ALA A 1 89 ? 3.352 10.775 -6.489 1.00 90.44 89 ALA A C 1
ATOM 711 O O . ALA A 1 89 ? 4.215 10.417 -7.293 1.00 90.44 89 ALA A O 1
ATOM 712 N N . ARG A 1 90 ? 2.294 11.487 -6.880 1.00 86.25 90 ARG A N 1
ATOM 713 C CA . ARG A 1 90 ? 2.216 12.044 -8.236 1.00 86.25 90 ARG A CA 1
ATOM 714 C C . ARG A 1 90 ? 3.274 13.138 -8.378 1.00 86.25 90 ARG A C 1
ATOM 716 O O . ARG A 1 90 ? 3.484 13.911 -7.450 1.00 86.25 90 ARG A O 1
ATOM 723 N N . LEU A 1 91 ? 3.961 13.144 -9.514 1.00 80.50 91 LEU A N 1
ATOM 724 C CA . LEU A 1 91 ? 4.864 14.224 -9.887 1.00 80.50 91 LEU A CA 1
ATOM 725 C C . LEU A 1 91 ? 4.081 15.227 -10.724 1.00 80.50 91 LEU A C 1
ATOM 727 O O . LEU A 1 91 ? 3.376 14.829 -11.657 1.00 80.50 91 LEU A O 1
ATOM 731 N N . ASP A 1 92 ? 4.229 16.501 -10.391 1.00 70.81 92 ASP A N 1
ATOM 732 C CA . ASP A 1 92 ? 3.648 17.598 -11.157 1.00 70.81 92 ASP A CA 1
ATOM 733 C C . ASP A 1 92 ? 4.363 17.717 -12.521 1.00 70.81 92 ASP A C 1
ATOM 735 O O . ASP A 1 92 ? 5.410 17.097 -12.742 1.00 70.81 92 ASP A O 1
ATOM 739 N N . ASP A 1 93 ? 3.823 18.508 -13.456 1.00 62.47 93 ASP A N 1
ATOM 740 C CA . ASP A 1 93 ? 4.406 18.680 -14.803 1.00 62.47 93 ASP A CA 1
ATOM 741 C C . ASP A 1 93 ? 5.857 19.208 -14.769 1.00 62.47 93 ASP A C 1
ATOM 743 O O . ASP A 1 93 ? 6.655 18.888 -15.654 1.00 62.47 93 ASP A O 1
ATOM 747 N N . ASP A 1 94 ? 6.226 19.944 -13.715 1.00 63.09 94 ASP A N 1
ATOM 748 C CA . ASP A 1 94 ? 7.591 20.425 -13.457 1.00 63.09 94 ASP A CA 1
ATOM 749 C C . ASP A 1 94 ? 8.533 19.337 -12.892 1.00 63.09 94 ASP A C 1
ATOM 751 O O . ASP A 1 94 ? 9.743 19.537 -12.803 1.00 63.09 94 ASP A O 1
ATOM 755 N N . GLY A 1 95 ? 8.017 18.142 -12.580 1.00 55.38 95 GLY A N 1
ATOM 756 C CA . GLY A 1 95 ? 8.796 17.000 -12.094 1.00 55.38 95 GLY A CA 1
ATOM 757 C C . GLY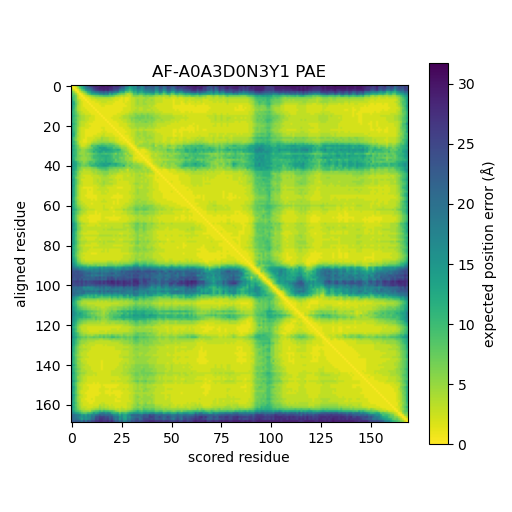 A 1 95 ? 9.226 17.094 -10.630 1.00 55.38 95 GLY A C 1
ATOM 758 O O . GLY A 1 95 ? 9.976 16.227 -10.175 1.00 55.38 95 GLY A O 1
ATOM 759 N N . ASP A 1 96 ? 8.746 18.104 -9.905 1.00 51.91 96 ASP A N 1
ATOM 760 C CA . ASP A 1 96 ? 9.007 18.266 -8.481 1.00 51.91 96 ASP A CA 1
ATOM 761 C C . ASP A 1 96 ? 8.220 17.233 -7.668 1.00 51.91 96 ASP A C 1
ATOM 763 O O . ASP A 1 96 ? 7.039 16.960 -7.902 1.00 51.91 96 ASP A O 1
ATOM 767 N N . VAL A 1 97 ? 8.906 16.622 -6.701 1.00 54.56 97 VAL A N 1
ATOM 768 C CA . VAL A 1 97 ? 8.274 15.719 -5.742 1.00 54.56 97 VAL A CA 1
ATOM 769 C C . VAL A 1 97 ? 7.483 16.574 -4.761 1.00 54.56 97 VAL A C 1
ATOM 771 O O . VAL A 1 97 ? 8.070 17.342 -3.997 1.00 54.56 97 VAL A O 1
ATOM 774 N N . VAL A 1 98 ? 6.158 16.431 -4.748 1.00 52.12 98 VAL A N 1
ATOM 775 C CA . VAL A 1 98 ? 5.315 17.038 -3.713 1.00 52.12 98 VAL A CA 1
ATOM 776 C C . VAL A 1 98 ? 5.583 16.298 -2.396 1.00 52.12 98 VAL A C 1
ATOM 778 O O . VAL A 1 98 ? 4.959 15.287 -2.103 1.00 52.12 98 VAL A O 1
ATOM 781 N N . GLN A 1 99 ? 6.575 16.802 -1.653 1.00 47.34 99 GLN A N 1
ATOM 782 C CA . GLN A 1 99 ? 7.007 16.435 -0.297 1.00 47.34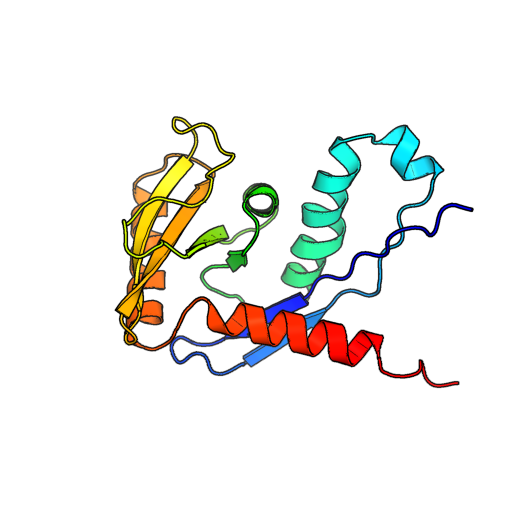 99 GLN A CA 1
ATOM 783 C C . GLN A 1 99 ? 7.409 14.964 -0.048 1.00 47.34 99 GLN A C 1
ATOM 785 O O . GLN A 1 99 ? 6.588 14.056 0.002 1.00 47.34 99 GLN A O 1
ATOM 790 N N . VAL A 1 100 ? 8.703 14.752 0.227 1.00 51.09 100 VAL A N 1
ATOM 791 C CA . VAL A 1 100 ? 9.235 13.539 0.872 1.00 51.09 100 VAL A CA 1
ATOM 792 C C . VAL A 1 100 ? 9.577 13.906 2.316 1.00 51.09 100 VAL A C 1
ATOM 794 O O . VAL A 1 100 ? 10.489 14.696 2.545 1.00 51.09 100 VAL A O 1
ATOM 797 N N . GLY A 1 101 ? 8.834 13.377 3.291 1.00 50.28 101 GLY A N 1
ATOM 798 C CA . GLY A 1 101 ? 9.080 13.552 4.726 1.00 50.28 101 GLY A CA 1
ATOM 799 C C . GLY A 1 101 ? 10.068 12.543 5.322 1.00 50.28 101 GLY A C 1
ATOM 800 O O . GLY A 1 101 ? 10.032 12.299 6.527 1.00 50.28 101 GLY A O 1
ATOM 801 N N . LEU A 1 102 ? 10.923 11.932 4.497 1.00 55.72 102 LEU A N 1
ATOM 802 C CA . LEU A 1 102 ? 11.974 11.014 4.937 1.00 55.72 102 LEU A CA 1
ATOM 803 C C . LEU A 1 102 ? 13.350 11.635 4.712 1.00 55.72 102 LEU A C 1
ATOM 805 O O . LEU A 1 102 ? 13.582 12.255 3.676 1.00 55.72 102 LEU A O 1
ATOM 809 N N . ASP A 1 103 ? 14.257 11.419 5.664 1.00 60.16 103 ASP A N 1
ATOM 810 C CA . ASP A 1 103 ? 15.663 11.791 5.527 1.00 60.16 103 ASP A CA 1
ATOM 811 C C . ASP A 1 103 ? 16.242 11.141 4.257 1.00 60.16 103 ASP A C 1
ATOM 813 O O . ASP A 1 103 ? 16.170 9.922 4.079 1.00 60.16 103 ASP A O 1
ATOM 817 N N . GLU A 1 104 ? 16.804 11.951 3.352 1.00 60.44 104 GLU A N 1
ATOM 818 C CA . GLU A 1 104 ? 17.302 11.497 2.041 1.00 60.44 104 GLU A CA 1
ATOM 819 C C . GLU A 1 104 ? 18.391 10.417 2.157 1.00 60.44 104 GLU A C 1
ATOM 821 O O . GLU A 1 104 ? 18.552 9.593 1.258 1.00 60.44 104 GLU A O 1
ATOM 826 N N . GLU A 1 105 ? 19.121 10.380 3.275 1.00 61.69 105 GLU A N 1
ATOM 827 C CA . GLU A 1 105 ? 20.142 9.362 3.544 1.00 61.69 105 GLU A CA 1
ATOM 828 C C . GLU A 1 105 ? 19.542 7.980 3.861 1.00 61.69 105 GLU A C 1
ATOM 830 O O . GLU A 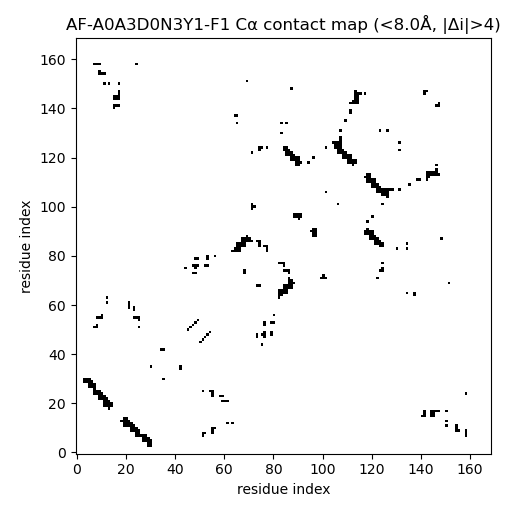1 105 ? 20.184 6.953 3.625 1.00 61.69 105 GLU A O 1
ATOM 835 N N . GLU A 1 106 ? 18.294 7.937 4.334 1.00 74.69 106 GLU A N 1
ATOM 836 C CA . GLU A 1 106 ? 17.592 6.723 4.758 1.00 74.69 106 GLU A CA 1
ATOM 837 C C . GLU A 1 106 ? 16.447 6.331 3.813 1.00 74.69 106 GLU A C 1
ATOM 839 O O . GLU A 1 106 ? 15.615 5.496 4.168 1.00 74.69 106 GLU A O 1
ATOM 844 N N . SER A 1 107 ? 16.381 6.898 2.607 1.00 84.44 107 SER A N 1
ATOM 845 C CA . SER A 1 107 ? 15.325 6.610 1.633 1.00 84.44 107 SER A CA 1
ATOM 846 C C . SER A 1 107 ? 15.894 6.384 0.235 1.00 84.44 107 SER A C 1
ATOM 848 O O . SER A 1 107 ? 16.862 7.010 -0.185 1.00 84.44 107 SER A O 1
ATOM 850 N N . SER A 1 108 ? 15.270 5.485 -0.520 1.00 88.56 108 SER A N 1
ATOM 851 C CA . SER A 1 108 ? 15.522 5.291 -1.949 1.00 88.56 108 SER A CA 1
ATOM 852 C C . SER A 1 108 ? 14.328 5.786 -2.749 1.00 88.56 108 SER A C 1
ATOM 854 O O . SER A 1 108 ? 13.204 5.354 -2.501 1.00 88.56 108 SER A O 1
ATOM 856 N N . THR A 1 109 ? 14.574 6.632 -3.749 1.00 91.25 109 THR A N 1
ATOM 857 C CA . THR A 1 109 ? 13.515 7.198 -4.595 1.00 91.25 109 THR A CA 1
ATOM 858 C C . THR A 1 109 ? 13.773 6.915 -6.069 1.00 91.25 109 THR A C 1
ATOM 860 O O . THR A 1 109 ? 14.910 6.952 -6.544 1.00 91.25 109 THR A O 1
ATOM 863 N N . PHE A 1 110 ? 12.711 6.651 -6.825 1.00 91.94 110 PHE A N 1
ATOM 864 C CA . PHE A 1 110 ? 12.755 6.621 -8.280 1.00 91.94 110 PHE A CA 1
ATOM 865 C C . PHE A 1 110 ? 11.452 7.080 -8.918 1.00 91.94 110 PHE A C 1
ATOM 867 O O . PHE A 1 110 ? 10.419 7.094 -8.271 1.00 91.94 110 PHE A O 1
ATOM 874 N N . SER A 1 111 ? 11.484 7.418 -10.208 1.00 91.75 111 SER A N 1
ATOM 875 C CA . SER A 1 111 ? 10.270 7.732 -10.962 1.00 91.75 111 SER A CA 1
ATOM 876 C C . SER A 1 111 ? 9.852 6.608 -11.908 1.00 91.75 111 SER A C 1
ATOM 878 O O . SER A 1 111 ? 10.684 5.839 -12.405 1.00 91.75 111 SER A O 1
ATOM 880 N N . LEU A 1 112 ? 8.544 6.560 -12.146 1.00 90.50 112 LEU A N 1
ATOM 881 C CA . LEU A 1 112 ? 7.835 5.729 -13.110 1.00 90.50 112 LEU A CA 1
ATOM 882 C C . LEU A 1 112 ? 6.969 6.621 -14.005 1.00 90.50 112 LEU A C 1
ATOM 884 O O . LEU A 1 112 ? 6.605 7.737 -13.628 1.00 90.50 112 LEU A O 1
ATOM 888 N N . SER A 1 113 ? 6.623 6.127 -15.189 1.00 88.62 113 SER A N 1
ATOM 889 C CA . SER A 1 113 ? 5.627 6.748 -16.069 1.00 88.62 113 SER A CA 1
ATOM 890 C C . SER A 1 113 ? 4.539 5.730 -16.382 1.00 88.62 113 SER A C 1
ATOM 892 O O . SER A 1 113 ? 4.846 4.599 -16.748 1.00 88.62 113 SER A O 1
ATOM 894 N N . THR A 1 114 ? 3.281 6.124 -16.215 1.00 83.75 114 THR A N 1
ATOM 895 C CA . THR A 1 114 ? 2.117 5.294 -16.559 1.00 83.75 114 THR A CA 1
ATOM 896 C C . THR A 1 114 ? 1.805 5.398 -18.060 1.00 83.75 114 THR A C 1
ATOM 898 O O . THR A 1 114 ? 2.288 6.326 -18.723 1.00 83.75 114 THR A O 1
ATOM 901 N N . PRO A 1 115 ? 0.943 4.533 -18.632 1.00 82.19 115 PRO A N 1
ATOM 902 C CA . PRO A 1 115 ? 0.627 4.568 -20.063 1.00 82.19 115 PRO A CA 1
ATOM 903 C C . PRO A 1 115 ? -0.123 5.846 -20.466 1.00 82.19 115 PRO A C 1
ATOM 905 O O . PRO A 1 115 ? -0.170 6.206 -21.638 1.00 82.19 115 PRO A O 1
ATOM 908 N N . GLN A 1 116 ? -0.711 6.533 -19.485 1.00 82.56 116 GLN A N 1
ATOM 909 C CA . GLN A 1 116 ? -1.468 7.774 -19.646 1.00 82.56 116 GLN A CA 1
ATOM 910 C C . GLN A 1 116 ? -0.568 9.018 -19.552 1.00 82.56 116 GLN A C 1
ATOM 912 O O . GLN A 1 116 ? -1.061 10.139 -19.632 1.00 82.56 116 GLN A O 1
ATOM 917 N N . GLY A 1 117 ? 0.747 8.834 -19.389 1.00 83.00 117 GLY A N 1
ATOM 918 C CA . GLY A 1 117 ? 1.723 9.918 -19.284 1.00 83.00 117 GLY A CA 1
ATOM 919 C C . GLY A 1 117 ? 1.894 10.480 -17.872 1.00 83.00 117 GLY A C 1
ATOM 920 O O . GLY A 1 117 ? 2.765 11.318 -17.664 1.00 83.00 117 GLY A O 1
ATOM 921 N N . THR A 1 118 ? 1.126 10.007 -16.885 1.00 82.56 118 THR A N 1
ATOM 922 C CA . THR A 1 118 ? 1.297 10.420 -15.485 1.00 82.56 118 THR A CA 1
ATOM 923 C C . THR A 1 118 ? 2.644 9.941 -14.963 1.00 82.56 118 THR A C 1
ATOM 925 O O . THR A 1 118 ? 2.942 8.743 -15.016 1.00 82.56 118 THR A O 1
ATOM 928 N N . ARG A 1 119 ? 3.441 10.871 -14.434 1.00 87.44 119 ARG A N 1
ATOM 929 C CA . ARG A 1 119 ? 4.703 10.576 -13.757 1.00 87.44 119 ARG A CA 1
ATOM 930 C C . ARG A 1 119 ? 4.446 10.376 -12.271 1.00 87.44 119 ARG A C 1
ATOM 932 O O . ARG A 1 119 ? 3.703 11.128 -11.646 1.00 87.44 119 ARG A O 1
ATOM 939 N N . VAL A 1 120 ? 5.056 9.341 -11.712 1.00 88.94 120 VAL A N 1
ATOM 940 C CA . VAL A 1 120 ? 4.878 8.961 -10.310 1.00 88.94 120 VAL A CA 1
ATOM 941 C C . VAL A 1 120 ? 6.254 8.797 -9.687 1.00 88.94 120 VAL A C 1
ATOM 943 O O . VAL A 1 120 ? 7.119 8.138 -10.263 1.00 88.94 120 VAL A O 1
ATOM 946 N N . SER A 1 121 ? 6.462 9.417 -8.533 1.00 92.06 121 SER A N 1
ATOM 947 C CA . SER A 1 121 ? 7.595 9.170 -7.653 1.00 92.06 121 SER A CA 1
ATOM 948 C C . SER A 1 121 ? 7.286 7.979 -6.759 1.00 92.06 121 SER A C 1
ATOM 950 O O . SER A 1 121 ? 6.182 7.860 -6.227 1.00 92.06 121 SER A O 1
ATOM 952 N N . VAL A 1 122 ? 8.266 7.105 -6.598 1.00 94.12 122 VAL A N 1
ATOM 953 C CA . VAL A 1 122 ? 8.231 5.934 -5.737 1.00 94.12 122 VAL A CA 1
ATOM 954 C C . VAL A 1 122 ? 9.296 6.108 -4.675 1.00 94.12 122 VAL A C 1
ATOM 956 O O . VAL A 1 122 ? 10.475 6.189 -5.018 1.00 94.12 122 VAL A O 1
ATOM 959 N N . SER A 1 123 ? 8.892 6.111 -3.410 1.00 94.25 123 SER A N 1
ATOM 960 C CA . SER A 1 123 ? 9.804 6.185 -2.268 1.00 94.25 123 SER A CA 1
ATOM 961 C C . SER A 1 123 ? 9.783 4.880 -1.477 1.00 94.25 123 SER A C 1
ATOM 963 O O . SER A 1 123 ? 8.723 4.300 -1.230 1.00 94.25 123 SER A O 1
ATOM 965 N N . LEU A 1 124 ? 10.960 4.422 -1.062 1.00 93.69 124 LEU A N 1
ATOM 966 C CA . LEU A 1 124 ? 11.180 3.232 -0.249 1.00 93.69 124 LEU A CA 1
ATOM 967 C C . LEU A 1 124 ? 11.925 3.628 1.023 1.00 93.69 124 LEU A C 1
ATOM 969 O O . LEU A 1 124 ? 12.907 4.363 0.966 1.00 93.69 124 LEU A O 1
ATOM 973 N N . ARG A 1 125 ? 11.509 3.073 2.163 1.00 91.56 125 ARG A N 1
ATOM 974 C CA . ARG A 1 125 ? 12.266 3.175 3.419 1.00 91.56 125 ARG A CA 1
ATOM 975 C C . ARG A 1 125 ? 13.578 2.398 3.302 1.00 91.56 125 ARG A C 1
ATOM 977 O O . ARG A 1 125 ? 13.535 1.216 2.972 1.00 91.56 125 ARG A O 1
ATOM 984 N N . GLY A 1 126 ? 14.696 3.015 3.652 1.00 88.06 126 GLY A N 1
ATOM 985 C CA . GLY A 1 126 ? 16.045 2.462 3.545 1.00 88.06 126 GLY A CA 1
ATOM 986 C C . GLY A 1 126 ? 16.695 2.724 2.183 1.00 88.06 126 GLY A C 1
ATOM 987 O O . GLY A 1 126 ? 16.022 2.902 1.169 1.00 88.06 126 GLY A O 1
ATOM 988 N N . ASN A 1 127 ? 18.029 2.707 2.156 1.00 86.75 127 ASN A N 1
ATOM 989 C CA . ASN A 1 127 ? 18.826 2.882 0.943 1.00 86.75 127 ASN A CA 1
ATOM 990 C C . ASN A 1 127 ? 19.530 1.574 0.545 1.00 86.75 127 ASN A C 1
ATOM 992 O O . ASN A 1 127 ? 20.746 1.426 0.661 1.00 86.75 127 ASN A O 1
ATOM 996 N N . GLU A 1 128 ? 18.737 0.588 0.122 1.00 91.50 128 GLU A N 1
ATOM 997 C CA . GLU A 1 128 ? 19.207 -0.747 -0.259 1.00 91.50 128 GLU A CA 1
ATOM 998 C C . GLU A 1 128 ? 19.074 -0.953 -1.781 1.00 91.50 128 GLU A C 1
ATOM 1000 O O . GLU A 1 128 ? 17.979 -1.252 -2.268 1.00 91.50 128 GLU A O 1
ATOM 1005 N N . PRO A 1 129 ? 20.168 -0.863 -2.566 1.00 92.31 129 PRO A N 1
ATOM 1006 C CA . PRO A 1 129 ? 20.092 -0.876 -4.030 1.00 92.31 129 PRO A CA 1
ATOM 1007 C C . PRO A 1 129 ? 19.410 -2.114 -4.624 1.00 92.31 129 PRO A C 1
ATOM 1009 O O . PRO A 1 129 ? 18.699 -2.014 -5.624 1.00 92.31 129 PRO A O 1
ATOM 1012 N N . ALA A 1 130 ? 19.603 -3.284 -4.005 1.00 94.25 130 ALA A N 1
ATOM 1013 C CA . ALA A 1 130 ? 18.996 -4.535 -4.456 1.00 94.25 130 ALA A CA 1
ATOM 1014 C C . ALA A 1 130 ? 17.465 -4.516 -4.310 1.00 94.25 130 ALA A C 1
ATOM 1016 O O . ALA A 1 130 ? 16.752 -4.862 -5.253 1.00 94.25 130 ALA A O 1
ATOM 1017 N N . ARG A 1 131 ? 16.960 -4.042 -3.164 1.00 93.44 131 ARG A N 1
ATOM 1018 C CA . ARG A 1 131 ? 15.523 -3.894 -2.907 1.00 93.44 131 ARG A CA 1
ATOM 1019 C C . ARG A 1 131 ? 14.902 -2.846 -3.825 1.00 93.44 131 ARG A C 1
ATOM 1021 O O . ARG A 1 131 ? 13.835 -3.083 -4.389 1.00 93.44 131 ARG A O 1
ATOM 1028 N N . THR A 1 132 ? 15.593 -1.729 -4.043 1.00 95.00 132 THR A N 1
ATOM 1029 C CA . THR A 1 132 ? 15.156 -0.685 -4.979 1.00 95.00 132 THR A CA 1
ATOM 1030 C C . THR A 1 132 ? 15.032 -1.219 -6.407 1.00 95.00 132 THR A C 1
ATOM 1032 O O . THR A 1 132 ? 14.033 -0.954 -7.077 1.00 95.00 132 THR A O 1
ATOM 1035 N N . ALA A 1 133 ? 15.994 -2.023 -6.871 1.00 95.56 133 ALA A N 1
ATOM 1036 C CA . ALA A 1 133 ? 15.943 -2.647 -8.194 1.00 95.56 133 ALA A CA 1
ATOM 1037 C C . ALA A 1 133 ? 14.797 -3.669 -8.333 1.00 95.56 133 ALA A C 1
ATOM 1039 O O . ALA A 1 133 ? 14.130 -3.711 -9.371 1.00 95.56 133 ALA A O 1
ATOM 1040 N N . GLU A 1 134 ? 14.534 -4.466 -7.294 1.00 96.31 134 GLU A N 1
ATOM 1041 C CA . GLU A 1 134 ? 13.424 -5.425 -7.278 1.00 96.31 134 GLU A CA 1
ATOM 1042 C C . GLU A 1 134 ? 12.062 -4.716 -7.325 1.00 96.31 134 GLU A C 1
ATOM 1044 O O . GLU A 1 134 ? 11.234 -5.026 -8.186 1.00 96.31 134 GLU A O 1
ATOM 1049 N N . CY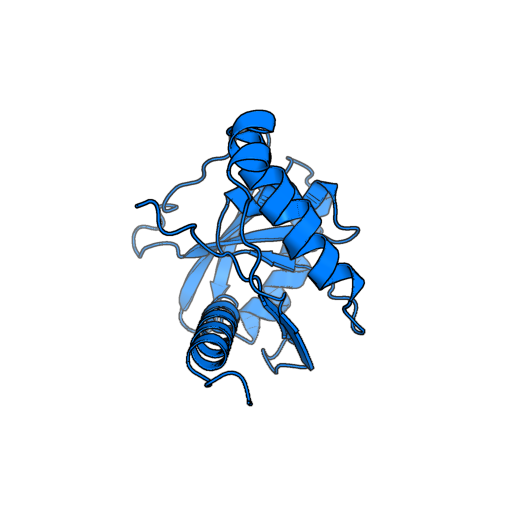S A 1 135 ? 11.853 -3.713 -6.465 1.00 96.69 135 CYS A N 1
ATOM 1050 C CA . CYS A 1 135 ? 10.624 -2.917 -6.443 1.00 96.69 135 CYS A CA 1
ATOM 1051 C C . CYS A 1 135 ? 10.381 -2.224 -7.785 1.00 96.69 135 CYS A C 1
ATOM 1053 O O . CYS A 1 135 ? 9.267 -2.266 -8.307 1.00 96.69 135 CYS A O 1
ATOM 1055 N N . ARG A 1 136 ? 11.430 -1.634 -8.374 1.00 96.56 136 ARG A N 1
ATOM 1056 C CA . ARG A 1 136 ? 11.357 -1.033 -9.709 1.00 96.56 136 ARG A CA 1
ATOM 1057 C C . ARG A 1 136 ? 10.917 -2.053 -10.753 1.00 96.56 136 ARG A C 1
ATOM 1059 O O . ARG A 1 136 ? 9.991 -1.775 -11.498 1.00 96.56 136 ARG A O 1
ATOM 1066 N N . THR A 1 137 ? 11.525 -3.238 -10.772 1.00 96.88 137 THR A N 1
ATOM 1067 C CA . THR A 1 137 ? 11.187 -4.288 -11.748 1.00 96.88 137 THR A CA 1
ATOM 1068 C C . THR A 1 137 ? 9.712 -4.685 -11.663 1.00 96.88 137 THR A C 1
ATOM 1070 O O . THR A 1 137 ? 9.050 -4.828 -12.688 1.00 96.88 137 THR A O 1
ATOM 1073 N N . ILE A 1 138 ? 9.179 -4.845 -10.446 1.00 96.69 138 ILE A N 1
ATOM 1074 C CA . ILE A 1 138 ? 7.759 -5.159 -10.235 1.00 96.69 138 ILE A CA 1
ATOM 1075 C C . ILE A 1 138 ? 6.879 -4.011 -10.745 1.00 96.69 138 ILE A C 1
ATOM 1077 O O . ILE A 1 138 ? 5.906 -4.252 -11.460 1.00 96.69 138 ILE A O 1
ATOM 1081 N N . LEU A 1 139 ? 7.216 -2.770 -10.390 1.00 96.19 139 LEU A N 1
ATOM 1082 C CA . LEU A 1 139 ? 6.377 -1.620 -10.705 1.00 96.19 139 LEU A CA 1
ATOM 1083 C C . LEU A 1 139 ? 6.464 -1.166 -12.159 1.00 96.19 139 LEU A C 1
ATOM 1085 O O . LEU A 1 139 ? 5.462 -0.676 -12.662 1.00 96.19 139 LEU A O 1
ATOM 1089 N N . ASP A 1 140 ? 7.578 -1.384 -12.857 1.00 95.38 140 ASP A N 1
ATOM 1090 C CA . ASP A 1 140 ? 7.684 -1.140 -14.300 1.00 95.38 140 ASP A CA 1
ATOM 1091 C C . ASP A 1 140 ? 6.682 -2.014 -15.075 1.00 95.38 140 ASP A C 1
ATOM 1093 O O . ASP A 1 140 ? 6.025 -1.542 -16.003 1.00 95.38 140 ASP A O 1
ATOM 1097 N N . VAL A 1 141 ? 6.499 -3.276 -14.661 1.00 95.19 141 VAL A N 1
ATOM 1098 C CA . VAL A 1 141 ? 5.507 -4.181 -15.270 1.00 95.19 141 VAL A CA 1
ATOM 1099 C C . VAL A 1 141 ? 4.084 -3.665 -15.057 1.00 95.19 141 VAL A C 1
ATOM 1101 O O . VAL A 1 141 ? 3.298 -3.646 -16.004 1.00 95.19 141 VAL A O 1
ATOM 1104 N N . CYS A 1 142 ? 3.752 -3.225 -13.840 1.00 95.31 142 CYS A N 1
ATOM 1105 C CA . CYS A 1 142 ? 2.428 -2.679 -13.534 1.00 95.31 142 CYS A CA 1
ATOM 1106 C C . CYS A 1 142 ? 2.193 -1.335 -14.245 1.00 95.31 142 CYS A C 1
ATOM 1108 O O . CYS A 1 142 ? 1.176 -1.150 -14.910 1.00 95.31 142 CYS A O 1
ATOM 1110 N N . ALA A 1 143 ? 3.150 -0.409 -14.170 1.00 93.88 143 ALA A N 1
ATOM 1111 C CA . ALA A 1 143 ? 3.054 0.922 -14.768 1.00 93.88 143 ALA A CA 1
ATOM 1112 C C . ALA A 1 143 ? 3.012 0.887 -16.303 1.00 93.88 143 ALA A C 1
ATOM 1114 O O . ALA A 1 143 ? 2.534 1.831 -16.917 1.00 93.88 143 ALA A O 1
ATOM 1115 N N . ALA A 1 144 ? 3.443 -0.200 -16.947 1.00 94.00 144 ALA A N 1
ATOM 1116 C CA . ALA A 1 144 ? 3.259 -0.387 -18.386 1.00 94.00 144 ALA A CA 1
ATOM 1117 C C . ALA A 1 144 ? 1.812 -0.750 -18.786 1.00 94.00 144 ALA A C 1
ATOM 1119 O O . ALA A 1 144 ? 1.471 -0.680 -19.967 1.00 94.00 144 ALA A O 1
ATOM 1120 N N . ARG A 1 145 ? 0.967 -1.169 -17.835 1.00 94.06 145 ARG A N 1
ATOM 1121 C CA . ARG A 1 145 ? -0.342 -1.795 -18.103 1.00 94.06 145 ARG A CA 1
ATOM 1122 C C . ARG A 1 145 ? -1.513 -1.088 -17.425 1.00 94.06 145 ARG A C 1
ATOM 1124 O O . ARG A 1 145 ? -2.633 -1.166 -17.922 1.00 94.06 145 ARG A O 1
ATOM 1131 N N . MET A 1 146 ? -1.263 -0.373 -16.331 1.00 93.19 146 MET A N 1
ATOM 1132 C CA . MET A 1 146 ? -2.281 0.337 -15.559 1.00 93.19 146 MET A CA 1
ATOM 1133 C C . MET A 1 146 ? -1.766 1.675 -15.017 1.00 93.19 146 MET A C 1
ATOM 1135 O O . MET A 1 146 ? -0.560 1.895 -14.891 1.00 93.19 146 MET A O 1
ATOM 1139 N N . ASP A 1 147 ? -2.693 2.561 -14.648 1.00 92.38 147 ASP A N 1
ATOM 1140 C CA . ASP A 1 147 ? -2.380 3.649 -13.720 1.00 92.38 147 ASP A CA 1
ATOM 1141 C C . ASP A 1 147 ? -2.242 3.049 -12.313 1.00 92.38 147 ASP A C 1
ATOM 1143 O O . ASP A 1 147 ? -3.217 2.575 -11.729 1.00 92.38 147 ASP A O 1
ATOM 1147 N N . VAL A 1 148 ? -1.020 3.048 -11.777 1.00 92.94 148 VAL A N 1
ATOM 1148 C CA . VAL A 1 148 ? -0.709 2.496 -10.448 1.00 92.94 148 VAL A CA 1
ATOM 1149 C C . VAL A 1 148 ? -1.321 3.295 -9.292 1.00 92.94 148 VAL A C 1
ATOM 1151 O O . VAL A 1 148 ? -1.361 2.787 -8.176 1.00 92.94 148 VAL A O 1
ATOM 1154 N N . TYR A 1 149 ? -1.827 4.506 -9.546 1.00 90.44 149 TYR A N 1
ATOM 1155 C CA . TYR A 1 149 ? -2.464 5.359 -8.541 1.00 90.44 149 TYR A CA 1
ATOM 1156 C C . TYR A 1 149 ? -3.994 5.192 -8.484 1.00 90.44 149 TYR A C 1
ATOM 1158 O O . TYR A 1 149 ? -4.606 5.384 -7.435 1.00 90.44 149 TYR A O 1
ATOM 1166 N N . GLU A 1 150 ? -4.632 4.809 -9.594 1.00 93.06 150 GLU A N 1
ATOM 1167 C CA . GLU A 1 150 ? -6.088 4.609 -9.678 1.00 93.06 150 GLU A CA 1
ATOM 1168 C C . GLU A 1 150 ? -6.658 3.638 -8.615 1.00 93.06 150 GLU A C 1
ATOM 1170 O O . GLU A 1 150 ? -7.723 3.942 -8.062 1.00 93.06 150 GLU A O 1
ATOM 1175 N N . PRO A 1 151 ? -5.978 2.532 -8.229 1.00 96.12 151 PRO A N 1
ATOM 1176 C CA . PRO A 1 151 ? -6.461 1.648 -7.170 1.00 96.12 151 PRO A CA 1
ATOM 1177 C C . PRO A 1 151 ? -6.734 2.347 -5.833 1.00 96.12 151 PRO A C 1
ATOM 1179 O O . PRO A 1 151 ? -7.670 1.951 -5.136 1.00 96.12 151 PRO A O 1
ATOM 1182 N N . PHE A 1 152 ? -5.985 3.399 -5.480 1.00 95.81 152 PHE A N 1
ATOM 1183 C CA . PHE A 1 152 ? -6.235 4.163 -4.253 1.00 95.81 152 PHE A CA 1
ATOM 1184 C C . PHE A 1 152 ? -7.601 4.847 -4.289 1.00 95.81 152 PHE A C 1
ATOM 1186 O O . PHE A 1 152 ? -8.355 4.782 -3.321 1.00 95.81 152 PH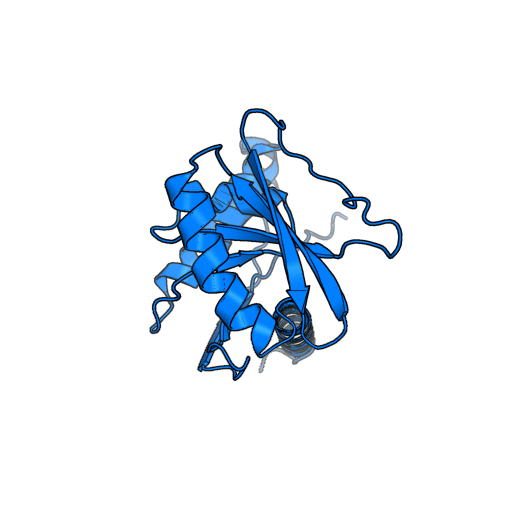E A O 1
ATOM 1193 N N . SER A 1 153 ? -7.986 5.412 -5.439 1.00 95.06 153 SER A N 1
ATOM 1194 C CA . SER A 1 153 ? -9.315 6.015 -5.612 1.00 95.06 153 SER A CA 1
ATOM 1195 C C . SER A 1 153 ? -10.436 4.991 -5.425 1.00 95.06 153 SER A C 1
ATOM 1197 O O . SER A 1 153 ? -11.462 5.308 -4.822 1.00 95.06 153 SER A O 1
ATOM 1199 N N . ARG A 1 154 ? -10.234 3.743 -5.875 1.00 97.38 154 ARG A N 1
ATOM 1200 C CA . ARG A 1 154 ? -11.184 2.646 -5.626 1.00 97.38 154 ARG A CA 1
ATOM 1201 C C . ARG A 1 154 ? -11.286 2.304 -4.144 1.00 97.38 154 ARG A C 1
ATOM 1203 O O . ARG A 1 154 ? -12.401 2.145 -3.654 1.00 97.38 154 ARG A O 1
ATOM 1210 N N . VAL A 1 155 ? -10.160 2.210 -3.431 1.00 97.38 155 VAL A N 1
ATOM 1211 C CA . VAL A 1 155 ? -10.155 1.964 -1.978 1.00 97.38 155 VAL A CA 1
ATOM 1212 C C . VAL A 1 155 ? -10.941 3.055 -1.254 1.00 97.38 155 VAL A C 1
ATOM 1214 O O . VAL A 1 155 ? -11.880 2.731 -0.529 1.00 97.38 155 VAL A O 1
ATOM 1217 N N . SER A 1 156 ? -10.634 4.329 -1.507 1.00 95.25 156 SER A N 1
ATOM 1218 C CA . SER A 1 156 ? -11.327 5.462 -0.880 1.00 95.25 156 SER A CA 1
ATOM 1219 C C . SER A 1 156 ? -12.827 5.452 -1.173 1.00 95.25 156 SER A C 1
ATOM 1221 O O . SER A 1 156 ? -13.635 5.550 -0.252 1.00 95.25 156 SER A O 1
ATOM 1223 N N . ALA A 1 157 ? -13.222 5.232 -2.431 1.00 96.19 157 ALA A N 1
ATOM 1224 C CA . ALA A 1 157 ? -14.631 5.165 -2.813 1.00 96.19 157 ALA A CA 1
ATOM 1225 C C . ALA A 1 157 ? -15.385 4.019 -2.115 1.00 96.19 157 ALA A C 1
ATOM 1227 O O . ALA A 1 157 ? -16.535 4.193 -1.705 1.00 96.19 157 ALA A O 1
ATOM 1228 N N . VAL A 1 158 ? -14.750 2.851 -1.956 1.00 95.88 158 VAL A N 1
ATOM 1229 C CA . VAL A 1 158 ? -15.343 1.713 -1.238 1.00 95.88 158 VAL A CA 1
ATOM 1230 C C . VAL A 1 158 ? -15.480 2.019 0.252 1.00 95.88 158 VAL A C 1
ATOM 1232 O O . VAL A 1 158 ? -16.545 1.768 0.814 1.00 95.88 158 VAL A O 1
ATOM 1235 N N . LEU A 1 159 ? -14.452 2.587 0.891 1.00 94.56 159 LEU A N 1
ATOM 1236 C CA . LEU A 1 159 ? -14.513 2.963 2.308 1.00 94.56 159 LEU A CA 1
ATOM 1237 C C . LEU A 1 159 ? -15.619 3.996 2.566 1.00 94.56 159 LEU A C 1
ATOM 1239 O O . LEU A 1 159 ? -16.454 3.784 3.444 1.00 94.56 159 LEU A O 1
ATOM 1243 N N . GLU A 1 160 ? -15.714 5.040 1.739 1.00 93.19 160 GLU A N 1
ATOM 1244 C CA . GLU A 1 160 ? -16.803 6.021 1.822 1.00 93.19 160 GLU A CA 1
ATOM 1245 C C . GLU A 1 160 ? -18.188 5.384 1.642 1.00 93.19 160 GLU A C 1
ATOM 1247 O O . GLU A 1 160 ? -19.154 5.752 2.317 1.00 93.19 160 GLU A O 1
ATOM 1252 N N . ALA A 1 161 ? -18.319 4.436 0.710 1.00 93.00 161 ALA A N 1
ATOM 1253 C CA . ALA A 1 161 ? -19.578 3.738 0.482 1.00 93.00 161 ALA A CA 1
ATOM 1254 C C . ALA A 1 161 ? -19.985 2.890 1.697 1.00 93.00 161 ALA A C 1
ATOM 1256 O O . ALA A 1 161 ? -21.166 2.864 2.044 1.00 93.00 161 ALA A O 1
ATOM 1257 N N . LEU A 1 162 ? -19.028 2.232 2.361 1.00 89.69 162 LEU A N 1
ATOM 1258 C CA . LEU A 1 162 ? -19.268 1.436 3.568 1.00 89.69 162 LEU A CA 1
ATOM 1259 C C . LEU A 1 162 ? -19.668 2.303 4.768 1.00 89.69 162 LEU A C 1
ATOM 1261 O O . LEU A 1 162 ? -20.542 1.905 5.535 1.00 89.69 162 LEU A O 1
ATOM 1265 N N . GLU A 1 163 ? -19.096 3.499 4.908 1.00 85.81 163 GLU A N 1
ATOM 1266 C CA . GLU A 1 163 ? -19.472 4.445 5.967 1.00 85.81 163 G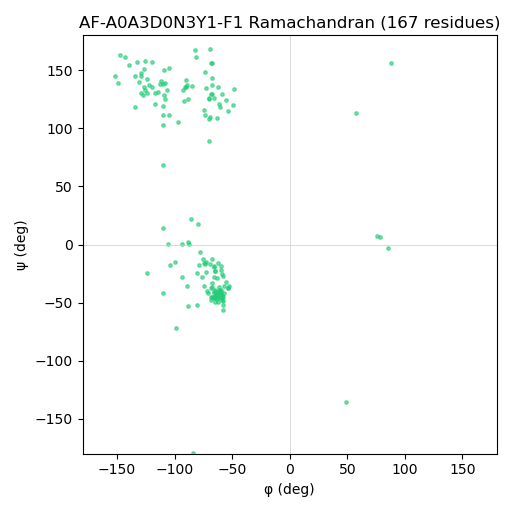LU A CA 1
ATOM 1267 C C . GLU A 1 163 ? -20.892 4.999 5.796 1.00 85.81 163 GLU A C 1
ATOM 1269 O O . GLU A 1 163 ? -21.590 5.249 6.781 1.00 85.81 163 GLU A O 1
ATOM 1274 N N . ARG A 1 164 ? -21.345 5.169 4.547 1.00 83.25 164 ARG A N 1
ATOM 1275 C CA . ARG A 1 164 ? -22.693 5.665 4.222 1.00 83.25 164 ARG A CA 1
ATOM 1276 C C . ARG A 1 164 ? -23.785 4.601 4.352 1.00 83.25 164 ARG A C 1
ATOM 1278 O O . ARG A 1 164 ? -24.962 4.963 4.410 1.00 83.25 164 ARG A O 1
ATOM 1285 N N . GLN A 1 165 ? -23.447 3.310 4.381 1.00 73.75 165 GLN A N 1
ATOM 1286 C CA . GLN A 1 165 ? -24.453 2.266 4.571 1.00 73.75 165 GLN A CA 1
ATOM 1287 C C . GLN A 1 165 ? -24.988 2.305 6.012 1.00 73.75 165 GLN A C 1
ATOM 1289 O O . GLN A 1 165 ? -24.206 2.222 6.962 1.00 73.75 165 GLN A O 1
ATOM 1294 N N . PRO A 1 166 ? -26.315 2.410 6.220 1.00 55.94 166 PRO A N 1
ATOM 1295 C CA . PRO A 1 166 ? -26.873 2.312 7.558 1.00 55.94 166 PRO A CA 1
ATOM 1296 C C . PRO A 1 166 ? -26.541 0.925 8.106 1.00 55.94 166 PRO A C 1
ATOM 1298 O O . PRO A 1 166 ? -26.920 -0.084 7.508 1.00 55.94 166 PRO A O 1
ATOM 1301 N N . LYS A 1 167 ? -25.822 0.871 9.235 1.00 56.09 167 LYS A N 1
ATOM 1302 C CA . LYS A 1 167 ? -25.566 -0.390 9.936 1.00 56.09 167 LYS A CA 1
ATOM 1303 C C . LYS A 1 167 ? -26.917 -1.061 10.182 1.00 56.09 167 LYS A C 1
ATOM 1305 O O . LYS A 1 167 ? -27.776 -0.488 10.852 1.00 56.09 167 LYS A O 1
ATOM 1310 N N . GLY A 1 168 ? -27.110 -2.221 9.553 1.00 54.72 168 GLY A N 1
ATOM 1311 C CA . GLY A 1 168 ? -28.318 -3.024 9.678 1.00 54.72 168 GLY A CA 1
ATOM 1312 C C . GLY A 1 168 ? -28.687 -3.204 11.148 1.00 54.72 168 GLY A C 1
ATOM 1313 O O . GLY A 1 168 ? -27.818 -3.429 11.988 1.00 54.72 168 GLY A O 1
ATOM 1314 N N . ARG A 1 169 ? -29.974 -2.999 11.410 1.00 35.81 169 ARG A N 1
ATOM 1315 C CA . ARG A 1 169 ? -30.641 -2.964 12.710 1.00 35.81 169 ARG A CA 1
ATOM 1316 C C . ARG A 1 169 ? -30.567 -4.289 13.464 1.00 35.81 169 ARG A C 1
ATOM 1318 O O . ARG A 1 169 ? -30.630 -5.339 12.789 1.00 35.81 169 ARG A O 1
#

Radius of gyration: 16.91 Å; Cα contacts (8 Å, |Δi|>4): 255; chains: 1; bounding box: 51×35×48 Å

Nearest PDB structures (foldseek):
  2bgg-assembly2_B  TM=4.168E-01  e=7.221E-02  Archaeoglobus fulgidus
  4wx8-assembly3_C  TM=3.223E-01  e=5.724E-01  Saccharomyces cerevisiae S288C
  8p5d-assembly1_LX0  TM=5.025E-01  e=2.276E+00  Spraguea lophii 42_110
  6zu5-assembly1_LX0  TM=4.338E-01  e=1.885E+00  Paranosema locustae
  7c3m-assembly2_B  TM=2.403E-01  e=2.137E+00  Homo sapiens